Protein AF-A0A2H1HT25-F1 (afdb_monomer_lite)

Organism: NCBI:txid1255616

Structure (mmCIF, N/CA/C/O backbone):
data_AF-A0A2H1HT25-F1
#
_entry.id   AF-A0A2H1HT25-F1
#
loop_
_atom_site.group_PDB
_atom_site.id
_atom_site.type_symbol
_atom_site.label_atom_id
_atom_site.label_alt_id
_atom_site.label_comp_id
_atom_site.label_asym_id
_atom_site.label_entity_id
_atom_site.label_seq_id
_atom_site.pdbx_PDB_ins_code
_atom_site.Cartn_x
_atom_site.Cartn_y
_atom_site.Cartn_z
_atom_site.occupancy
_atom_site.B_iso_or_equiv
_atom_site.auth_seq_id
_atom_site.auth_comp_id
_atom_site.auth_asym_id
_atom_site.auth_atom_id
_atom_site.pdbx_PDB_model_num
ATOM 1 N N . MET A 1 1 ? -16.012 17.130 8.133 1.00 36.72 1 MET A N 1
ATOM 2 C CA . MET A 1 1 ? -15.538 15.763 8.431 1.00 36.72 1 MET A CA 1
ATOM 3 C C . MET A 1 1 ? -16.769 14.876 8.525 1.00 36.72 1 MET A C 1
ATOM 5 O O . MET A 1 1 ? -17.552 15.054 9.447 1.00 36.72 1 MET A O 1
ATOM 9 N N . ILE A 1 2 ? -17.017 14.052 7.508 1.00 30.55 2 ILE A N 1
ATOM 10 C CA . ILE A 1 2 ? -18.212 13.201 7.407 1.00 30.55 2 ILE A CA 1
ATOM 11 C C . ILE A 1 2 ? -17.823 11.816 7.922 1.00 30.55 2 ILE A C 1
ATOM 13 O O . ILE A 1 2 ? -16.932 11.190 7.359 1.00 30.55 2 ILE A O 1
ATOM 17 N N . THR A 1 3 ? -18.457 11.342 8.994 1.00 42.94 3 THR A N 1
ATOM 18 C CA . THR A 1 3 ? -18.355 9.943 9.424 1.00 42.94 3 THR A CA 1
ATOM 19 C C . THR A 1 3 ? -19.503 9.160 8.794 1.00 42.94 3 THR A C 1
ATOM 21 O O . THR A 1 3 ? -20.674 9.373 9.106 1.00 42.94 3 THR A O 1
ATOM 24 N N . ILE A 1 4 ? -19.179 8.259 7.866 1.00 59.16 4 ILE A N 1
ATOM 25 C CA . ILE A 1 4 ? -20.159 7.334 7.291 1.00 59.16 4 ILE A CA 1
ATOM 26 C C . ILE A 1 4 ? -20.416 6.235 8.330 1.00 59.16 4 ILE A C 1
ATOM 28 O O . ILE A 1 4 ? -19.584 5.354 8.536 1.00 59.16 4 ILE A O 1
ATOM 32 N N . ARG A 1 5 ? -21.566 6.287 9.015 1.00 60.19 5 ARG A N 1
ATOM 33 C CA . ARG A 1 5 ? -21.975 5.257 9.983 1.00 60.19 5 ARG A CA 1
ATOM 34 C C . ARG A 1 5 ? -22.623 4.083 9.251 1.00 60.19 5 ARG A C 1
ATOM 36 O O . ARG A 1 5 ? -23.808 4.125 8.928 1.00 60.19 5 ARG A O 1
ATOM 43 N N . ARG A 1 6 ? -21.872 3.006 9.019 1.00 65.94 6 ARG A N 1
ATOM 44 C CA . ARG A 1 6 ? -22.448 1.719 8.598 1.00 65.94 6 ARG A CA 1
ATOM 45 C C . ARG A 1 6 ? -23.046 0.991 9.803 1.00 65.94 6 ARG A C 1
ATOM 47 O O . ARG A 1 6 ? -22.424 0.088 10.335 1.00 65.94 6 ARG A O 1
ATOM 54 N N . GLY A 1 7 ? -24.222 1.436 10.251 1.00 57.75 7 GLY A N 1
ATOM 55 C CA . GLY A 1 7 ? -25.224 0.641 10.987 1.00 57.75 7 GLY A CA 1
ATOM 56 C C . GLY A 1 7 ? -24.783 -0.272 12.146 1.00 57.75 7 GLY A C 1
ATOM 57 O O . GLY A 1 7 ? -25.471 -1.253 12.400 1.00 57.75 7 GLY A O 1
ATOM 58 N N . GLY A 1 8 ? -23.669 0.002 12.828 1.00 65.44 8 GLY A N 1
ATOM 59 C CA . GLY A 1 8 ? -23.182 -0.774 13.974 1.00 65.44 8 GLY A CA 1
ATOM 60 C C . GLY A 1 8 ? -23.439 -0.068 15.307 1.00 65.44 8 GLY A C 1
ATOM 61 O O . GLY A 1 8 ? -23.544 1.155 15.350 1.00 65.44 8 GLY A O 1
ATOM 62 N N . SER A 1 9 ? -23.499 -0.830 16.403 1.00 70.56 9 SER A N 1
ATOM 63 C CA . SER A 1 9 ? -23.731 -0.334 17.773 1.00 70.56 9 SER A CA 1
ATOM 64 C C . SER A 1 9 ? -22.562 0.456 18.378 1.00 70.56 9 SER A C 1
ATOM 66 O O . SER A 1 9 ? -22.616 0.794 19.558 1.00 70.56 9 SER A O 1
ATOM 68 N N . LEU A 1 10 ? -21.499 0.719 17.610 1.00 81.19 10 LEU A N 1
ATOM 69 C CA . LEU A 1 10 ? -20.366 1.505 18.082 1.00 81.19 10 LEU A CA 1
ATOM 70 C C . LEU A 1 10 ? -20.745 2.979 18.213 1.00 81.19 10 LEU A C 1
ATOM 72 O O . LEU A 1 10 ? -21.206 3.631 17.273 1.00 81.19 10 LEU A O 1
ATOM 76 N N . THR A 1 11 ? -20.498 3.512 19.400 1.00 84.81 11 THR A N 1
ATOM 77 C CA . THR A 1 11 ? -20.583 4.938 19.682 1.00 84.81 11 THR A CA 1
ATOM 78 C C . THR A 1 11 ? -19.323 5.657 19.195 1.00 84.81 11 THR A C 1
ATOM 80 O O . THR A 1 11 ? -18.293 5.045 18.912 1.00 84.81 11 THR A O 1
ATOM 83 N N . ASP A 1 12 ? -19.357 6.990 19.127 1.00 80.12 12 ASP A N 1
ATOM 84 C CA . ASP A 1 12 ? -18.161 7.777 18.781 1.00 80.12 12 ASP A CA 1
ATOM 85 C C . ASP A 1 12 ? -17.031 7.604 19.803 1.00 80.12 12 ASP A C 1
ATOM 87 O O . ASP A 1 12 ? -15.857 7.730 19.454 1.00 80.12 12 ASP A O 1
ATOM 91 N N . ALA A 1 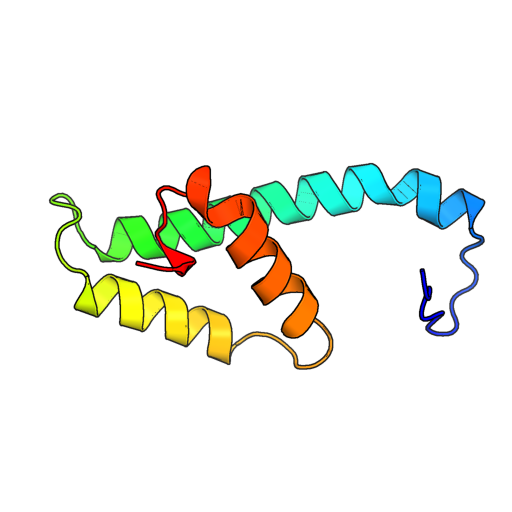13 ? -17.377 7.305 21.058 1.00 83.44 13 ALA A N 1
ATOM 92 C CA . ALA A 1 13 ? -16.402 6.967 22.083 1.00 83.44 13 ALA A CA 1
ATOM 93 C C . ALA A 1 13 ? -15.701 5.643 21.743 1.00 83.44 13 ALA A C 1
ATOM 95 O O . ALA A 1 13 ? -14.473 5.596 21.755 1.00 83.44 13 ALA A O 1
ATOM 96 N N . ASP A 1 14 ? -16.455 4.621 21.331 1.00 83.31 14 ASP A N 1
ATOM 97 C CA . ASP A 1 14 ? -15.900 3.327 20.919 1.00 83.31 14 ASP A CA 1
ATOM 98 C C . ASP A 1 14 ? -15.009 3.473 19.675 1.00 83.31 14 ASP A C 1
ATOM 100 O O . ASP A 1 14 ? -13.897 2.949 19.629 1.00 83.31 14 ASP A O 1
ATOM 104 N N . HIS A 1 15 ? -15.439 4.267 18.689 1.00 80.56 15 HIS A N 1
ATOM 105 C CA . HIS A 1 15 ? -14.630 4.561 17.502 1.00 80.56 15 HIS A CA 1
ATOM 106 C C . HIS A 1 15 ? -13.313 5.274 17.839 1.00 80.56 15 HIS A C 1
ATOM 108 O O . HIS A 1 15 ? -12.285 4.959 17.244 1.00 80.56 15 HIS A O 1
ATOM 114 N N . ARG A 1 16 ? -13.310 6.212 18.797 1.00 81.38 16 ARG A N 1
ATOM 115 C CA . ARG A 1 16 ? -12.077 6.883 19.249 1.00 81.38 16 ARG A CA 1
ATOM 116 C C . ARG A 1 16 ? -11.121 5.936 19.967 1.00 81.38 16 ARG A C 1
ATOM 118 O O . ARG A 1 16 ? -9.916 6.112 19.835 1.00 81.38 16 ARG A O 1
ATOM 125 N N . LEU A 1 17 ? -11.645 4.952 20.698 1.00 86.19 17 LEU A N 1
ATOM 126 C CA . LEU A 1 17 ? -10.834 3.936 21.370 1.00 86.19 17 LEU A CA 1
ATOM 127 C C . LEU A 1 17 ? -10.218 2.939 20.381 1.00 86.19 17 LEU A C 1
ATOM 129 O O . LEU A 1 17 ? -9.088 2.508 20.586 1.00 86.19 17 LEU A O 1
ATOM 133 N N . LEU A 1 18 ? -10.929 2.597 19.302 1.00 82.19 18 LEU A N 1
ATOM 134 C CA . LEU A 1 18 ? -10.439 1.665 18.279 1.00 82.19 18 LEU A CA 1
ATOM 135 C C 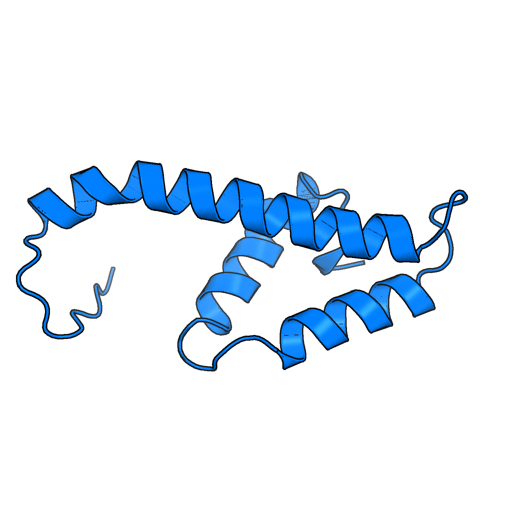. LEU A 1 18 ? -9.548 2.314 17.215 1.00 82.19 18 LEU A C 1
ATOM 137 O O . LEU A 1 18 ? -8.784 1.607 16.563 1.00 82.19 18 LEU A O 1
ATOM 141 N N . ALA A 1 19 ? -9.630 3.632 17.022 1.00 81.38 19 ALA A N 1
ATOM 142 C CA . ALA A 1 19 ? -8.871 4.330 15.984 1.00 81.38 19 ALA A CA 1
ATOM 143 C C . ALA A 1 19 ? -7.344 4.097 16.044 1.00 81.38 19 ALA A C 1
ATOM 145 O O . ALA A 1 19 ? -6.769 3.871 14.982 1.00 81.38 19 ALA A O 1
ATOM 146 N N . PRO A 1 20 ? -6.678 4.087 17.218 1.00 79.62 20 PRO A N 1
ATOM 147 C CA . PRO A 1 20 ? -5.247 3.790 17.302 1.00 79.62 20 PRO A CA 1
ATOM 148 C C . PRO A 1 20 ? -4.921 2.357 16.877 1.00 79.62 20 PRO A C 1
ATOM 150 O O . PRO A 1 20 ? -4.040 2.152 16.058 1.00 79.62 20 PRO A O 1
ATOM 153 N N . TRP A 1 21 ? -5.692 1.373 17.352 1.00 86.38 21 TRP A N 1
ATOM 154 C CA . TRP A 1 21 ? -5.498 -0.028 16.971 1.00 86.38 21 TRP A CA 1
ATOM 155 C C . TRP A 1 21 ? -5.697 -0.238 15.466 1.00 86.38 21 TRP A C 1
ATOM 157 O O . TRP A 1 21 ? -4.900 -0.904 14.814 1.00 86.38 21 TRP A O 1
ATOM 167 N N . ALA A 1 22 ? -6.740 0.373 14.897 1.00 78.62 22 ALA A N 1
ATOM 168 C CA . ALA A 1 22 ? -6.998 0.305 13.464 1.00 78.62 22 ALA A CA 1
ATOM 169 C C . ALA A 1 22 ? -5.885 0.984 12.649 1.00 78.62 22 ALA A C 1
ATOM 171 O O . ALA A 1 22 ? -5.533 0.490 11.580 1.00 78.62 22 ALA A O 1
ATOM 172 N N . ALA A 1 23 ? -5.319 2.085 13.157 1.00 74.00 23 ALA A N 1
ATOM 173 C CA . ALA A 1 23 ? -4.168 2.735 12.547 1.00 74.00 23 ALA A CA 1
ATOM 174 C C . ALA A 1 23 ? -2.934 1.824 12.585 1.00 74.00 23 ALA A C 1
ATOM 176 O O . ALA A 1 23 ? -2.353 1.601 11.530 1.00 74.00 23 ALA A O 1
ATOM 177 N N . ASP A 1 24 ? -2.603 1.237 13.740 1.00 70.00 24 ASP A N 1
ATOM 178 C CA . ASP A 1 24 ? -1.472 0.313 13.911 1.00 70.00 24 ASP A CA 1
ATOM 179 C C . ASP A 1 24 ? -1.587 -0.918 12.997 1.00 70.00 24 ASP A C 1
ATOM 181 O O . ASP A 1 24 ? -0.606 -1.342 12.384 1.00 70.00 24 ASP A O 1
ATOM 185 N N . CYS A 1 25 ? -2.785 -1.496 12.865 1.00 76.12 25 CYS A N 1
ATOM 186 C CA . CYS A 1 25 ? -3.038 -2.582 11.917 1.00 76.12 25 CYS A CA 1
ATOM 187 C C . CYS A 1 25 ? -2.811 -2.137 10.469 1.00 76.12 25 CYS A C 1
ATOM 189 O O . CYS A 1 25 ? -2.143 -2.843 9.715 1.00 76.12 25 CYS A O 1
ATOM 191 N N . ALA A 1 26 ? -3.305 -0.952 10.095 1.00 75.38 26 ALA A N 1
ATOM 192 C CA . ALA A 1 26 ? -3.089 -0.408 8.759 1.00 75.38 26 ALA A CA 1
ATOM 193 C C . ALA A 1 26 ? -1.598 -0.169 8.466 1.00 75.38 26 ALA A C 1
ATOM 195 O O . ALA A 1 26 ? -1.156 -0.448 7.354 1.00 75.38 26 ALA A O 1
ATOM 196 N N . GLU A 1 27 ? -0.798 0.270 9.448 1.00 73.12 27 GLU A N 1
ATOM 197 C CA . GLU A 1 27 ? 0.647 0.461 9.240 1.00 73.12 27 GLU A CA 1
ATOM 198 C C . GLU A 1 27 ? 1.363 -0.861 8.947 1.00 73.12 27 GLU A C 1
ATOM 200 O O . GLU A 1 27 ? 2.194 -0.925 8.037 1.00 73.12 27 GLU A O 1
ATOM 205 N N . HIS A 1 28 ? 1.040 -1.921 9.694 1.00 78.31 28 HIS A N 1
ATOM 206 C CA . HIS A 1 28 ? 1.648 -3.237 9.498 1.00 78.31 28 HIS A CA 1
ATOM 207 C C . HIS A 1 28 ? 1.263 -3.849 8.149 1.00 78.31 28 HIS A C 1
ATOM 209 O O . HIS A 1 28 ? 2.140 -4.309 7.411 1.00 78.31 28 HIS A O 1
ATOM 215 N N . ASP A 1 29 ? -0.024 -3.809 7.803 1.00 84.19 29 ASP A N 1
ATOM 216 C CA . ASP A 1 29 ? -0.523 -4.369 6.547 1.00 84.19 29 ASP A CA 1
ATOM 217 C C . ASP A 1 29 ? 0.016 -3.590 5.339 1.00 84.19 29 ASP A C 1
ATOM 219 O O . ASP A 1 29 ? 0.427 -4.185 4.336 1.00 84.19 29 ASP A O 1
ATOM 223 N N . LEU A 1 30 ? 0.118 -2.261 5.449 1.00 89.50 30 LEU A N 1
ATOM 224 C CA . LEU A 1 30 ? 0.723 -1.433 4.411 1.00 89.50 30 LEU A CA 1
ATOM 225 C C . LEU A 1 30 ? 2.226 -1.704 4.263 1.00 89.50 30 LEU A C 1
ATOM 227 O O . LEU A 1 30 ? 2.739 -1.782 3.143 1.00 89.50 30 LEU A O 1
ATOM 231 N N . GLY A 1 31 ? 2.938 -1.880 5.377 1.00 93.12 31 GLY A N 1
ATOM 232 C CA . GLY A 1 31 ? 4.352 -2.246 5.377 1.00 93.12 31 GLY A CA 1
ATOM 233 C C . GLY A 1 31 ? 4.602 -3.586 4.681 1.00 93.12 31 GLY A C 1
ATOM 234 O O . GLY A 1 31 ? 5.534 -3.699 3.880 1.00 93.12 31 GLY A O 1
ATOM 235 N N . ALA A 1 32 ? 3.743 -4.580 4.918 1.00 94.00 32 ALA A N 1
ATOM 236 C CA . ALA A 1 32 ? 3.807 -5.873 4.241 1.00 94.00 32 ALA A CA 1
ATOM 237 C C . ALA A 1 32 ? 3.578 -5.741 2.724 1.00 94.00 32 ALA A C 1
ATOM 239 O O . ALA A 1 32 ? 4.350 -6.292 1.935 1.00 94.00 32 ALA A O 1
ATOM 240 N N . ALA A 1 33 ? 2.581 -4.952 2.311 1.00 95.44 33 ALA A N 1
ATOM 241 C CA . ALA A 1 33 ? 2.309 -4.659 0.903 1.00 95.44 33 ALA A CA 1
ATOM 242 C C . ALA A 1 33 ? 3.509 -3.985 0.207 1.00 95.44 33 ALA A C 1
ATOM 244 O O . ALA A 1 33 ? 3.948 -4.421 -0.863 1.00 95.44 33 ALA A O 1
ATOM 245 N N . ALA A 1 34 ? 4.101 -2.974 0.853 1.00 96.31 34 ALA A N 1
ATOM 246 C CA . ALA A 1 34 ? 5.292 -2.287 0.359 1.00 96.31 34 ALA A CA 1
ATOM 247 C C . ALA A 1 34 ? 6.502 -3.227 0.250 1.00 96.31 34 ALA A C 1
ATOM 249 O O . ALA A 1 34 ? 7.268 -3.170 -0.718 1.00 96.31 34 ALA A O 1
ATOM 250 N N . TYR A 1 35 ? 6.680 -4.109 1.237 1.00 95.62 35 TYR A N 1
ATOM 251 C CA . TYR A 1 35 ? 7.766 -5.081 1.236 1.00 95.62 35 TYR A CA 1
ATOM 252 C C . TYR A 1 35 ? 7.626 -6.092 0.098 1.00 95.62 35 TYR A C 1
ATOM 254 O O . TYR A 1 35 ? 8.621 -6.377 -0.563 1.00 95.62 35 TYR A O 1
ATOM 262 N N . ALA A 1 36 ? 6.414 -6.581 -0.181 1.00 96.50 36 ALA A N 1
ATOM 263 C CA . ALA A 1 36 ? 6.161 -7.469 -1.313 1.00 96.50 36 ALA A CA 1
ATOM 264 C C . ALA A 1 36 ? 6.565 -6.812 -2.643 1.00 96.50 36 ALA A C 1
ATOM 266 O O . ALA A 1 36 ? 7.344 -7.395 -3.396 1.00 96.50 36 ALA A O 1
ATOM 267 N N . ILE A 1 37 ? 6.170 -5.553 -2.877 1.00 96.62 37 ILE A N 1
ATOM 268 C CA . ILE A 1 37 ? 6.587 -4.795 -4.071 1.00 96.62 37 ILE A CA 1
ATOM 269 C C . ILE A 1 37 ? 8.115 -4.694 -4.139 1.00 96.62 37 ILE A C 1
ATOM 271 O O . ILE A 1 37 ? 8.721 -4.988 -5.169 1.00 96.62 37 ILE A O 1
ATOM 275 N N . LYS A 1 38 ? 8.761 -4.302 -3.035 1.00 95.12 38 LYS A N 1
ATOM 276 C CA . LYS A 1 38 ? 10.222 -4.164 -2.962 1.00 95.12 38 LYS A CA 1
ATOM 277 C C . LYS A 1 38 ? 10.951 -5.486 -3.208 1.00 95.12 38 LYS A C 1
ATOM 279 O O . LYS A 1 38 ? 11.977 -5.482 -3.882 1.00 95.12 38 LYS A O 1
ATOM 284 N N . ALA A 1 39 ? 10.440 -6.594 -2.679 1.00 96.00 39 ALA A N 1
ATOM 285 C CA . ALA A 1 39 ? 11.006 -7.923 -2.874 1.00 96.00 39 ALA A CA 1
ATOM 286 C C . ALA A 1 39 ? 10.892 -8.365 -4.340 1.00 96.00 39 ALA A C 1
ATOM 288 O O . ALA A 1 39 ? 11.860 -8.880 -4.901 1.00 96.00 39 ALA A O 1
ATOM 289 N N . THR A 1 40 ? 9.759 -8.079 -4.984 1.00 96.75 40 THR A N 1
ATOM 290 C CA . THR A 1 40 ? 9.529 -8.369 -6.404 1.00 96.75 40 THR A CA 1
ATOM 291 C C . THR A 1 40 ? 10.454 -7.570 -7.329 1.00 96.75 40 THR A C 1
ATOM 293 O O . THR A 1 40 ? 10.864 -8.085 -8.365 1.00 96.75 40 THR A O 1
ATOM 296 N N . ARG A 1 41 ? 10.903 -6.368 -6.926 1.00 95.12 41 ARG A N 1
ATOM 297 C CA . ARG A 1 41 ? 11.949 -5.605 -7.649 1.00 95.12 41 ARG A CA 1
ATOM 298 C C . ARG A 1 41 ? 13.330 -6.297 -7.652 1.00 95.12 41 ARG A C 1
ATOM 300 O O . ARG A 1 41 ? 14.271 -5.800 -8.283 1.00 95.12 41 ARG A O 1
ATOM 307 N N . GLY A 1 42 ? 13.466 -7.418 -6.937 1.00 90.88 42 GLY A N 1
ATOM 308 C CA . GLY A 1 42 ? 14.675 -8.227 -6.816 1.00 90.88 42 GLY A CA 1
ATOM 309 C C . GLY A 1 42 ? 15.748 -7.590 -5.932 1.00 90.88 42 GLY A C 1
ATOM 310 O O . GLY A 1 42 ? 15.625 -6.457 -5.474 1.00 90.88 42 GLY A O 1
ATOM 311 N N . THR A 1 43 ? 16.860 -8.299 -5.714 1.00 85.50 43 THR A N 1
ATOM 312 C CA . THR A 1 43 ? 17.958 -7.846 -4.830 1.00 85.50 43 THR A CA 1
ATOM 313 C C . THR A 1 43 ? 18.563 -6.505 -5.252 1.00 85.50 43 THR A C 1
ATOM 315 O O . THR A 1 43 ? 19.037 -5.748 -4.410 1.00 85.50 43 THR A O 1
ATOM 318 N N . SER A 1 44 ? 18.539 -6.190 -6.551 1.00 86.75 44 SER A N 1
ATOM 319 C CA . SER A 1 44 ? 19.011 -4.896 -7.056 1.00 86.75 44 SER A CA 1
ATOM 320 C C . SER A 1 44 ? 18.025 -3.750 -6.801 1.00 86.75 44 SER A C 1
ATOM 322 O O . SER A 1 44 ? 18.430 -2.590 -6.856 1.00 86.75 44 SER A O 1
ATOM 324 N N . GLY A 1 45 ? 16.746 -4.058 -6.555 1.00 87.00 45 GLY A N 1
ATOM 325 C CA . GLY A 1 45 ? 15.663 -3.087 -6.406 1.00 87.00 45 GLY A CA 1
ATOM 326 C C . GLY A 1 45 ? 15.314 -2.321 -7.686 1.00 87.00 45 GLY A C 1
ATOM 327 O O . GLY A 1 45 ? 14.579 -1.338 -7.611 1.00 87.00 45 GLY A O 1
ATOM 328 N N . LYS A 1 46 ? 15.855 -2.724 -8.845 1.00 90.56 46 LYS A N 1
ATOM 329 C CA . LYS A 1 46 ? 15.760 -1.973 -10.110 1.00 90.56 46 LYS A CA 1
ATOM 330 C C . LYS A 1 46 ? 14.661 -2.457 -11.049 1.00 90.56 46 LYS A C 1
ATOM 332 O O . LYS A 1 46 ? 14.385 -1.766 -12.026 1.00 90.56 46 LYS A O 1
ATOM 337 N N . ASP A 1 47 ? 14.049 -3.610 -10.787 1.00 94.94 47 ASP A N 1
ATOM 338 C CA . ASP A 1 47 ? 12.978 -4.124 -11.641 1.00 94.94 47 ASP A CA 1
ATOM 339 C C . ASP A 1 47 ? 11.652 -3.412 -11.341 1.00 94.94 47 ASP A C 1
ATOM 341 O O . ASP A 1 47 ? 10.776 -3.918 -10.639 1.00 94.94 47 ASP A O 1
ATOM 345 N N . LEU A 1 48 ? 11.535 -2.178 -11.839 1.00 94.62 48 LEU A N 1
ATOM 346 C CA . LEU A 1 48 ? 10.347 -1.350 -11.646 1.00 94.62 48 LEU A CA 1
ATOM 347 C C . LEU A 1 48 ? 9.113 -1.957 -12.313 1.00 94.62 48 LEU A C 1
ATOM 349 O O . LEU A 1 48 ? 8.029 -1.818 -11.764 1.00 94.62 48 LEU A O 1
ATOM 353 N N . VAL A 1 49 ? 9.273 -2.672 -13.432 1.00 95.94 49 VAL A N 1
ATOM 354 C CA . VAL A 1 49 ? 8.157 -3.316 -14.139 1.00 95.94 49 VAL A CA 1
ATOM 355 C C . VAL A 1 49 ? 7.535 -4.401 -13.267 1.00 95.94 49 VAL A C 1
ATOM 357 O O . VAL A 1 49 ? 6.320 -4.406 -13.075 1.00 95.94 49 VAL A O 1
ATOM 360 N N . ALA A 1 50 ? 8.355 -5.280 -12.685 1.00 95.31 50 ALA A N 1
ATOM 361 C CA . ALA A 1 50 ? 7.865 -6.296 -11.761 1.00 95.31 50 ALA A CA 1
ATOM 362 C C . ALA A 1 50 ? 7.260 -5.660 -10.496 1.00 95.31 50 ALA A C 1
ATOM 364 O O . ALA A 1 50 ? 6.217 -6.099 -10.014 1.00 95.31 50 ALA A O 1
ATOM 365 N N . GLY A 1 51 ? 7.862 -4.575 -9.995 1.00 96.75 51 GLY A N 1
ATOM 366 C CA . GLY A 1 51 ? 7.307 -3.807 -8.880 1.00 96.75 51 GLY A CA 1
ATOM 367 C C . GLY A 1 51 ? 5.938 -3.178 -9.184 1.00 96.75 51 GLY A C 1
ATOM 368 O O . GLY A 1 51 ? 5.037 -3.245 -8.352 1.00 96.75 51 GLY A O 1
ATOM 369 N N . HIS A 1 52 ? 5.758 -2.586 -10.368 1.00 97.25 52 HIS A N 1
ATOM 370 C CA . HIS A 1 52 ? 4.474 -2.031 -10.812 1.00 97.25 52 HIS A CA 1
ATOM 371 C C . HIS A 1 52 ? 3.425 -3.118 -10.972 1.00 97.25 52 HIS A C 1
ATOM 373 O O . HIS A 1 52 ? 2.311 -2.946 -10.491 1.00 97.25 52 HIS A O 1
ATOM 379 N N . ALA A 1 53 ? 3.795 -4.245 -11.581 1.00 97.38 53 ALA A N 1
ATOM 380 C CA . ALA A 1 53 ? 2.899 -5.380 -11.746 1.00 97.38 53 ALA A CA 1
ATOM 381 C C . ALA A 1 53 ? 2.405 -5.915 -10.392 1.00 97.38 53 ALA A C 1
ATOM 383 O O . ALA A 1 53 ? 1.210 -6.151 -10.233 1.00 97.38 53 ALA A O 1
ATOM 384 N N . GLU A 1 54 ? 3.292 -6.043 -9.400 1.00 97.94 54 GLU A N 1
ATOM 385 C CA . GLU A 1 54 ? 2.923 -6.436 -8.034 1.00 97.94 54 GLU A CA 1
ATOM 386 C C . GLU A 1 54 ? 1.988 -5.409 -7.379 1.00 97.94 54 GLU A C 1
ATOM 388 O O . GLU A 1 54 ? 0.945 -5.766 -6.834 1.00 97.94 54 GLU A O 1
ATOM 393 N N . ARG A 1 55 ? 2.315 -4.115 -7.473 1.00 97.38 55 ARG A N 1
ATOM 394 C CA . ARG A 1 55 ? 1.481 -3.035 -6.927 1.00 97.38 55 ARG A CA 1
ATOM 395 C C . ARG A 1 55 ? 0.075 -3.050 -7.524 1.00 97.38 55 ARG A C 1
ATOM 397 O O . ARG A 1 55 ? -0.911 -2.941 -6.795 1.00 97.38 55 ARG A O 1
ATOM 404 N N . ASP A 1 56 ? -0.022 -3.152 -8.843 1.00 97.69 56 ASP A N 1
ATOM 405 C CA . ASP A 1 56 ? -1.301 -3.109 -9.544 1.00 97.69 56 ASP A CA 1
ATOM 406 C C . ASP A 1 56 ? -2.111 -4.386 -9.247 1.00 97.69 56 ASP A C 1
ATOM 408 O O . ASP A 1 56 ? -3.299 -4.301 -8.940 1.00 97.69 56 ASP A O 1
ATOM 412 N N . TRP A 1 57 ? -1.452 -5.548 -9.146 1.00 97.69 57 TRP A N 1
ATOM 413 C CA . TRP A 1 57 ? -2.065 -6.803 -8.692 1.00 97.69 57 TRP A CA 1
ATOM 414 C C . TRP A 1 57 ? -2.647 -6.720 -7.272 1.00 97.69 57 TRP A C 1
ATOM 416 O O . TRP A 1 57 ? -3.735 -7.256 -7.020 1.00 97.69 57 TRP A O 1
ATOM 426 N N . GLN A 1 58 ? -1.957 -6.040 -6.348 1.00 96.81 58 GLN A N 1
ATOM 427 C CA . GLN A 1 58 ? -2.464 -5.783 -4.996 1.00 96.81 58 GLN A CA 1
ATOM 428 C C . GLN A 1 5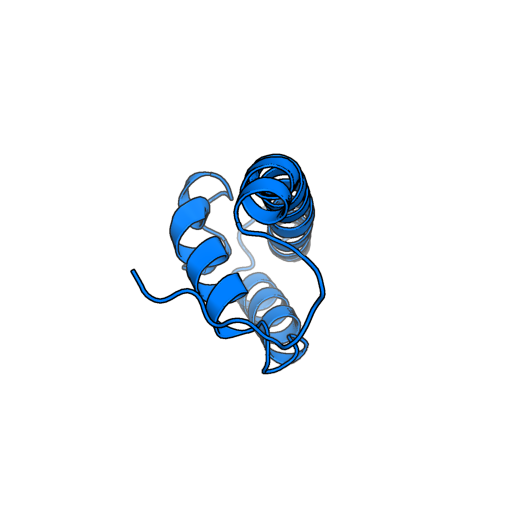8 ? -3.694 -4.871 -5.046 1.00 96.81 58 GLN A C 1
ATOM 430 O O . GLN A 1 58 ? -4.716 -5.171 -4.425 1.00 96.81 58 GLN A O 1
ATOM 435 N N . ARG A 1 59 ? -3.628 -3.781 -5.823 1.00 96.25 59 ARG A N 1
ATOM 436 C CA . ARG A 1 59 ? -4.732 -2.821 -5.978 1.00 96.25 59 ARG A CA 1
ATOM 437 C C . ARG A 1 59 ? -5.971 -3.451 -6.594 1.00 96.25 59 ARG A C 1
ATOM 439 O O . ARG A 1 59 ? -7.076 -3.115 -6.170 1.00 96.25 59 ARG A O 1
ATOM 446 N N . ASP A 1 60 ? -5.814 -4.369 -7.540 1.00 97.06 60 ASP A N 1
ATOM 447 C CA . ASP A 1 60 ? -6.915 -5.087 -8.189 1.00 97.06 60 ASP A CA 1
ATOM 448 C C . ASP A 1 60 ? -7.678 -6.006 -7.227 1.00 97.06 60 ASP A C 1
ATOM 450 O O . ASP A 1 60 ? -8.879 -6.217 -7.400 1.00 97.06 60 ASP A O 1
ATOM 454 N N . ARG A 1 61 ? -7.013 -6.494 -6.173 1.00 95.50 61 ARG A N 1
ATOM 455 C CA . ARG A 1 61 ? -7.599 -7.368 -5.141 1.00 95.50 61 ARG A CA 1
ATOM 456 C C . ARG A 1 61 ? -8.309 -6.631 -4.015 1.00 95.50 61 ARG A C 1
ATOM 458 O O . ARG A 1 61 ? -8.953 -7.282 -3.193 1.00 95.50 61 ARG A O 1
ATOM 465 N N . LEU A 1 62 ? -8.212 -5.305 -3.966 1.00 92.44 62 LEU A N 1
ATOM 466 C CA . LEU A 1 62 ? -8.883 -4.521 -2.935 1.00 92.44 62 LEU A CA 1
ATOM 467 C C . LEU A 1 62 ? -10.408 -4.581 -3.116 1.00 92.44 62 LEU A C 1
ATOM 469 O O . LEU A 1 62 ? -10.901 -4.240 -4.197 1.00 92.44 62 LEU A O 1
ATOM 473 N N . PRO A 1 63 ? -11.168 -4.944 -2.064 1.00 92.50 63 PRO A N 1
ATOM 474 C CA . PRO A 1 63 ? -12.616 -4.784 -2.067 1.00 92.50 63 PRO A CA 1
ATOM 475 C C . PRO A 1 63 ? -12.994 -3.320 -2.310 1.00 92.50 63 PRO A C 1
ATOM 477 O O . PRO A 1 63 ? -12.350 -2.401 -1.790 1.00 92.50 63 PRO A O 1
ATOM 480 N N . ASN A 1 64 ? -14.052 -3.087 -3.090 1.00 90.88 64 ASN A N 1
ATOM 481 C CA . ASN A 1 64 ? -14.473 -1.737 -3.479 1.00 90.88 64 ASN A CA 1
ATOM 482 C C . ASN A 1 64 ? -14.765 -0.845 -2.267 1.00 90.88 64 ASN A C 1
ATOM 484 O O . ASN A 1 64 ? -14.549 0.360 -2.319 1.00 90.88 64 ASN A O 1
ATOM 488 N N . GLU A 1 65 ? -15.220 -1.439 -1.167 1.00 85.81 65 GLU A N 1
ATOM 489 C CA . GLU A 1 65 ? -15.603 -0.749 0.059 1.00 85.81 65 GLU A CA 1
ATOM 490 C C . GLU A 1 65 ? -14.428 -0.090 0.783 1.00 85.81 65 GLU A C 1
ATOM 492 O O . GLU A 1 65 ? -14.657 0.840 1.554 1.00 85.81 65 GLU A O 1
ATOM 497 N N . VAL A 1 66 ? -13.206 -0.588 0.574 1.00 85.31 66 VAL A N 1
ATOM 498 C CA . VAL A 1 66 ? -11.989 -0.121 1.259 1.00 85.31 66 VAL A CA 1
ATOM 499 C C . VAL A 1 66 ? -10.931 0.403 0.293 1.00 85.31 66 VAL A C 1
ATOM 501 O O . VAL A 1 66 ? -9.946 0.985 0.737 1.00 85.31 66 VAL A O 1
ATOM 504 N N . ARG A 1 67 ? -11.124 0.226 -1.022 1.00 89.62 67 ARG A N 1
ATOM 505 C CA . ARG A 1 67 ? -10.146 0.598 -2.051 1.00 89.62 67 ARG A CA 1
ATOM 506 C C . ARG A 1 67 ? -9.706 2.058 -1.936 1.00 89.62 67 ARG A C 1
ATOM 508 O O . ARG A 1 67 ? -8.509 2.309 -1.936 1.00 89.62 67 ARG A O 1
ATOM 515 N N . GLU A 1 68 ? -10.640 2.998 -1.812 1.00 90.62 68 GLU A N 1
ATOM 516 C CA . GLU A 1 68 ? -10.313 4.428 -1.680 1.00 90.62 68 GLU A CA 1
ATOM 517 C C . GLU A 1 68 ? -9.454 4.696 -0.437 1.00 90.62 68 GLU A C 1
ATOM 519 O O . GLU A 1 68 ? -8.377 5.273 -0.551 1.00 90.62 68 GLU A O 1
ATOM 524 N N . LEU A 1 69 ? -9.868 4.170 0.720 1.00 88.44 69 LEU A N 1
ATOM 525 C CA . LEU A 1 69 ? -9.142 4.322 1.982 1.00 88.44 69 LEU A CA 1
ATOM 526 C C . LEU A 1 69 ? -7.710 3.775 1.895 1.00 88.44 69 LEU A C 1
ATOM 528 O O . LEU A 1 69 ? -6.769 4.422 2.348 1.00 88.44 69 LEU A O 1
ATOM 532 N N . VAL A 1 70 ? -7.535 2.596 1.295 1.00 91.25 70 VAL A N 1
ATOM 533 C CA . VAL A 1 70 ? -6.215 1.971 1.145 1.00 91.25 70 VAL A CA 1
ATOM 534 C C . VAL A 1 70 ? -5.333 2.761 0.179 1.00 91.25 70 VAL A C 1
ATOM 536 O O . VAL A 1 70 ? -4.145 2.927 0.443 1.00 91.25 70 VAL A O 1
ATOM 539 N N . LEU A 1 71 ? -5.882 3.271 -0.926 1.00 93.75 71 LEU A N 1
ATOM 540 C CA . LEU A 1 71 ? -5.119 4.084 -1.878 1.00 93.75 71 LEU A CA 1
ATOM 541 C C . LEU A 1 71 ? -4.695 5.430 -1.272 1.00 93.75 71 LEU A C 1
ATOM 543 O O . LEU A 1 71 ? -3.569 5.872 -1.501 1.00 93.75 71 LEU A O 1
ATOM 547 N N . GLU A 1 72 ? -5.557 6.061 -0.473 1.00 92.88 72 GLU A N 1
ATOM 548 C CA . GLU A 1 72 ? -5.204 7.265 0.283 1.00 92.88 72 GLU A CA 1
ATOM 549 C C . GLU A 1 72 ? -4.101 6.994 1.311 1.00 92.88 72 GLU A C 1
ATOM 551 O O . GLU A 1 72 ? -3.184 7.805 1.462 1.00 92.88 72 GLU A O 1
ATOM 556 N N . ASP A 1 73 ? -4.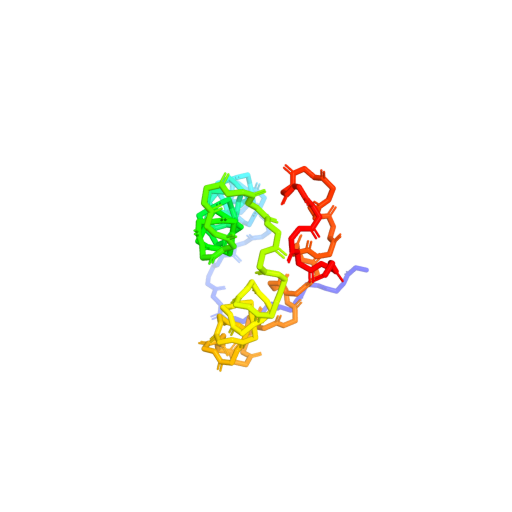167 5.861 2.013 1.00 91.06 73 ASP A N 1
ATOM 557 C CA . ASP A 1 73 ? -3.154 5.483 2.998 1.00 91.06 73 ASP A CA 1
ATOM 558 C C . ASP A 1 73 ? -1.808 5.149 2.335 1.00 91.06 73 ASP A C 1
ATOM 560 O O . ASP A 1 73 ? -0.770 5.664 2.763 1.00 91.06 73 ASP A O 1
ATOM 564 N N . GLN A 1 74 ? -1.832 4.413 1.213 1.00 94.50 74 GLN A N 1
ATOM 565 C CA . GLN A 1 74 ? -0.671 4.201 0.340 1.00 94.50 74 GLN A CA 1
ATOM 566 C C . GLN A 1 74 ? -0.033 5.532 -0.055 1.00 94.50 74 GLN A C 1
ATOM 568 O O . GLN A 1 74 ? 1.166 5.703 0.129 1.00 94.50 74 GLN A O 1
ATOM 573 N N . ALA A 1 75 ? -0.819 6.491 -0.555 1.00 94.81 75 ALA A N 1
ATOM 574 C CA . ALA A 1 75 ? -0.307 7.793 -0.979 1.00 94.81 75 ALA A CA 1
ATOM 575 C C . ALA A 1 75 ? 0.281 8.607 0.187 1.00 94.81 75 ALA A C 1
ATOM 577 O O . ALA A 1 75 ? 1.341 9.217 0.048 1.00 94.81 75 ALA A O 1
ATOM 578 N N . ARG A 1 76 ? -0.379 8.602 1.352 1.00 93.75 76 ARG A N 1
ATOM 579 C CA . ARG A 1 76 ? 0.056 9.342 2.549 1.00 93.75 76 ARG A CA 1
ATOM 580 C C . ARG A 1 76 ? 1.373 8.819 3.112 1.00 93.75 76 ARG A C 1
ATOM 582 O O . ARG A 1 76 ? 2.189 9.603 3.596 1.00 93.75 76 ARG A O 1
ATOM 589 N N . ARG A 1 77 ? 1.559 7.501 3.091 1.00 92.50 77 ARG A N 1
ATOM 590 C CA . ARG A 1 77 ? 2.684 6.814 3.739 1.00 92.50 77 ARG A CA 1
ATOM 591 C C . ARG A 1 77 ? 3.755 6.357 2.751 1.00 92.50 77 ARG A C 1
ATOM 593 O O . ARG A 1 77 ? 4.772 5.819 3.172 1.00 92.50 77 ARG A O 1
ATOM 600 N N . ASP A 1 78 ? 3.597 6.620 1.457 1.00 94.69 78 ASP A N 1
ATOM 601 C CA . ASP A 1 78 ? 4.528 6.135 0.435 1.00 94.69 78 ASP A CA 1
ATOM 602 C C . ASP A 1 78 ? 5.988 6.528 0.717 1.00 94.69 78 ASP A C 1
ATOM 604 O O . ASP A 1 78 ? 6.905 5.725 0.561 1.00 94.69 78 ASP A O 1
ATOM 608 N N . ALA A 1 79 ? 6.206 7.740 1.237 1.00 93.75 79 ALA A N 1
ATOM 609 C CA . ALA A 1 79 ? 7.533 8.235 1.599 1.00 93.75 79 ALA A CA 1
ATOM 610 C C . ALA A 1 79 ? 8.246 7.366 2.656 1.00 93.75 79 ALA A C 1
ATOM 612 O O . ALA A 1 79 ? 9.461 7.186 2.577 1.00 93.75 79 ALA A O 1
ATOM 613 N N . ILE A 1 80 ? 7.510 6.797 3.619 1.00 92.44 80 ILE A N 1
ATOM 614 C CA . ILE A 1 80 ? 8.076 5.876 4.621 1.00 92.44 80 ILE A CA 1
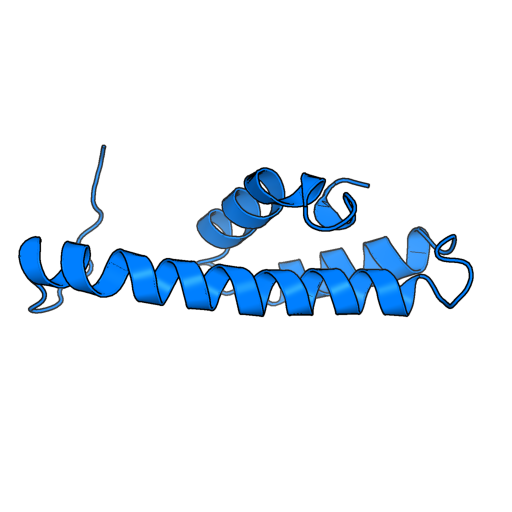ATOM 615 C C . ILE A 1 80 ? 8.155 4.431 4.103 1.00 92.44 80 ILE A C 1
ATOM 617 O O . ILE A 1 80 ? 8.896 3.618 4.650 1.00 92.44 80 ILE A O 1
ATOM 621 N N . CYS A 1 81 ? 7.465 4.132 3.001 1.00 93.69 81 CYS A N 1
ATOM 622 C CA . CYS A 1 81 ? 7.452 2.846 2.305 1.00 93.69 81 CYS A CA 1
ATOM 623 C C . CYS A 1 81 ? 8.392 2.812 1.082 1.00 93.69 81 CYS A C 1
ATOM 625 O O . CYS A 1 81 ? 8.146 2.081 0.126 1.00 93.69 81 CYS A O 1
ATOM 627 N N . TRP A 1 82 ? 9.485 3.584 1.093 1.00 93.69 82 TRP A N 1
ATOM 628 C CA . TRP A 1 82 ? 10.469 3.656 -0.006 1.00 93.69 82 TRP A CA 1
ATOM 629 C C . TRP A 1 82 ? 9.895 4.100 -1.364 1.00 93.69 82 T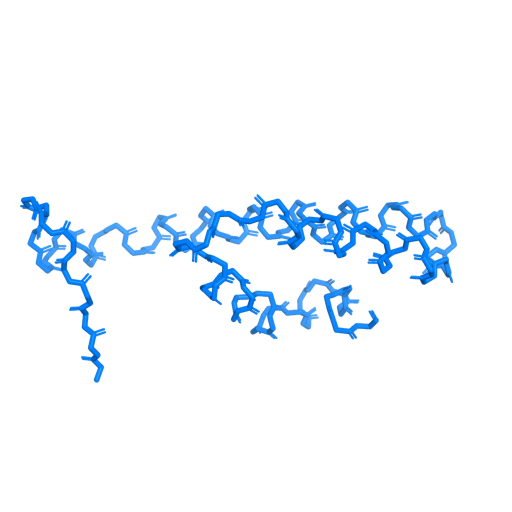RP A C 1
ATOM 631 O O . TRP A 1 82 ? 10.455 3.763 -2.409 1.00 93.69 82 TRP A O 1
ATOM 641 N N . SER A 1 83 ? 8.788 4.842 -1.356 1.00 94.50 83 SER A N 1
ATOM 642 C CA . SER A 1 83 ? 8.095 5.343 -2.547 1.00 94.50 83 SER A CA 1
ATOM 643 C C . SER A 1 83 ? 7.619 4.256 -3.518 1.00 94.50 83 SER A C 1
ATOM 645 O O . SER A 1 83 ? 7.486 4.502 -4.713 1.00 94.50 83 SER A O 1
ATOM 647 N N . VAL A 1 84 ? 7.403 3.022 -3.051 1.00 95.31 84 VAL A N 1
ATOM 648 C CA . VAL A 1 84 ? 7.072 1.893 -3.938 1.00 95.31 84 VAL A CA 1
ATOM 649 C C . VAL A 1 84 ? 5.649 1.941 -4.504 1.00 95.31 84 VAL A C 1
ATOM 651 O O . VAL A 1 84 ? 5.377 1.244 -5.482 1.00 95.31 84 VAL A O 1
ATOM 654 N N . PHE A 1 85 ? 4.748 2.746 -3.930 1.00 95.75 85 PHE A N 1
ATOM 655 C CA . PHE A 1 85 ? 3.362 2.868 -4.385 1.00 95.75 85 PHE A CA 1
ATOM 656 C C . PHE A 1 85 ? 3.165 3.941 -5.465 1.00 95.75 85 PHE A C 1
ATOM 658 O O . PHE A 1 85 ? 2.255 3.795 -6.289 1.00 95.75 85 PHE A O 1
ATOM 665 N N . SER A 1 86 ? 3.977 5.004 -5.481 1.00 88.81 86 SER A N 1
ATOM 666 C CA . SER A 1 86 ? 3.943 6.044 -6.525 1.00 88.81 86 SER A CA 1
ATOM 667 C C . SER A 1 86 ? 4.975 5.841 -7.632 1.00 88.81 86 SER A C 1
ATOM 669 O O . SER A 1 86 ? 4.698 6.218 -8.772 1.00 88.81 86 SER A O 1
ATOM 671 N N . ALA A 1 87 ? 6.135 5.255 -7.304 1.00 68.75 87 ALA A N 1
ATOM 672 C CA . ALA A 1 87 ? 7.214 5.004 -8.257 1.00 68.75 87 ALA A CA 1
ATOM 673 C C . ALA A 1 87 ? 6.852 3.948 -9.284 1.00 68.75 87 ALA A C 1
ATOM 675 O O . ALA A 1 87 ? 6.042 3.039 -8.982 1.00 68.75 87 ALA A O 1
#

Radius of gyration: 15.48 Å; chains: 1; bounding box: 44×24×36 Å

Foldseek 3Di:
DDDDDPDDPDDVVNVVVCVVVVVVVLVVVLLVLLVVLQVLCPPVSPNLVSSVVSLVVVLVPDDPVCSVVNLVVCVVCCVVSVVSNPD

Sequence (87 aa):
MITIRRGGSLTDADHRLLAPWAADCAEHDLGAAAYAIKATRGTSGKDLVAGHAERDWQRDRLPNEVRELVLEDQARRDAICWSVFSA

Secondary structure (DSSP, 8-state):
------S-S--HHHHHHHHHHHHHHHHHHHHHHHHHHHHHT-TTS--HHHHHHHHHHHHHTS-HHHHHHHHHHHHHHGGGGTTTTT-

pLDDT: mean 86.1, std 13.51, range [30.55, 97.94]